Protein AF-A0A7Y2I5X1-F1 (afdb_monomer_lite)

Structure (mmCIF, N/CA/C/O backbone):
data_AF-A0A7Y2I5X1-F1
#
_entry.id   AF-A0A7Y2I5X1-F1
#
loop_
_atom_site.group_PDB
_atom_site.id
_atom_site.type_symbol
_atom_site.label_atom_id
_atom_site.label_alt_id
_atom_site.label_comp_id
_atom_site.label_asym_id
_atom_site.label_entity_id
_atom_site.label_seq_id
_atom_site.pdbx_PDB_ins_code
_atom_site.Cartn_x
_atom_site.Cartn_y
_atom_site.Cartn_z
_atom_site.occupancy
_atom_site.B_iso_or_equiv
_atom_site.auth_seq_id
_atom_site.auth_comp_id
_atom_site.auth_asym_id
_atom_site.auth_atom_id
_atom_site.pdbx_PDB_model_num
ATOM 1 N N . GLY A 1 1 ? 8.350 1.881 2.355 1.00 86.25 1 GLY A N 1
ATOM 2 C CA . GLY A 1 1 ? 8.752 3.241 1.958 1.00 86.25 1 GLY A CA 1
ATOM 3 C C . GLY A 1 1 ? 10.237 3.362 2.195 1.00 86.25 1 GLY A C 1
ATOM 4 O O . GLY A 1 1 ? 10.867 2.356 2.473 1.00 86.25 1 GLY A O 1
ATOM 5 N N . THR A 1 2 ? 10.824 4.535 2.012 1.00 91.69 2 THR A N 1
ATOM 6 C CA . THR A 1 2 ? 12.279 4.720 2.127 1.00 91.69 2 THR A CA 1
ATOM 7 C C . THR A 1 2 ? 12.584 6.178 2.447 1.00 91.69 2 THR A C 1
ATOM 9 O O . THR A 1 2 ? 11.769 7.048 2.144 1.00 91.69 2 THR A O 1
ATOM 12 N N . ASP A 1 3 ? 13.746 6.458 3.034 1.00 92.38 3 ASP A N 1
ATOM 13 C CA . ASP A 1 3 ? 14.245 7.830 3.192 1.00 92.38 3 ASP A CA 1
ATOM 14 C C . ASP A 1 3 ? 14.737 8.429 1.857 1.00 92.38 3 ASP A C 1
ATOM 16 O O . ASP A 1 3 ? 14.947 9.637 1.760 1.00 92.38 3 ASP A O 1
ATOM 20 N N . HIS A 1 4 ? 14.901 7.610 0.810 1.00 95.19 4 HIS A N 1
ATOM 21 C CA . HIS A 1 4 ? 15.308 8.086 -0.510 1.00 95.19 4 HIS A CA 1
ATOM 22 C C . HIS A 1 4 ? 14.251 9.037 -1.120 1.00 95.19 4 HIS A C 1
ATOM 24 O O . HIS A 1 4 ? 13.048 8.777 -0.994 1.00 95.19 4 HIS A O 1
ATOM 30 N N . PRO A 1 5 ? 14.652 10.096 -1.856 1.00 93.44 5 PRO A N 1
ATOM 31 C CA . PRO A 1 5 ? 13.720 11.052 -2.470 1.00 93.44 5 PRO A CA 1
ATOM 32 C C . PRO A 1 5 ? 12.642 10.437 -3.376 1.00 93.44 5 PRO A C 1
ATOM 34 O O . PRO A 1 5 ? 11.564 11.010 -3.523 1.00 93.44 5 PRO A O 1
ATOM 37 N N . CYS A 1 6 ? 12.879 9.239 -3.925 1.00 92.75 6 CYS A N 1
ATOM 38 C CA . CYS A 1 6 ? 11.875 8.490 -4.695 1.00 92.75 6 CYS A CA 1
ATOM 39 C C . CYS A 1 6 ? 10.606 8.152 -3.894 1.00 92.75 6 CYS A C 1
ATOM 41 O O . CYS A 1 6 ? 9.588 7.805 -4.483 1.00 92.75 6 CYS A O 1
ATOM 43 N N . ARG A 1 7 ? 10.609 8.315 -2.563 1.00 91.50 7 ARG A N 1
ATOM 44 C CA . ARG A 1 7 ? 9.393 8.267 -1.741 1.00 91.50 7 ARG A CA 1
ATOM 45 C C . ARG A 1 7 ? 8.304 9.221 -2.250 1.00 91.50 7 ARG A C 1
ATOM 47 O O . ARG A 1 7 ? 7.124 8.920 -2.086 1.00 91.50 7 ARG A O 1
ATOM 54 N N . ALA A 1 8 ? 8.667 10.332 -2.896 1.00 92.38 8 ALA A N 1
ATOM 55 C CA . ALA A 1 8 ? 7.702 11.256 -3.493 1.00 92.38 8 ALA A CA 1
ATOM 56 C C . ALA A 1 8 ? 6.772 10.583 -4.525 1.00 92.38 8 ALA A C 1
ATOM 58 O O . ALA A 1 8 ? 5.639 11.036 -4.698 1.00 92.38 8 ALA A O 1
ATOM 59 N N . SER A 1 9 ? 7.197 9.474 -5.146 1.00 94.19 9 SER A N 1
ATOM 60 C CA . SER A 1 9 ? 6.385 8.724 -6.107 1.00 94.19 9 SER A CA 1
ATOM 61 C C . SER A 1 9 ? 5.042 8.271 -5.528 1.00 94.19 9 SER A C 1
ATOM 63 O O . SER A 1 9 ? 4.050 8.301 -6.247 1.00 94.19 9 SER A O 1
ATOM 65 N N . TYR A 1 10 ? 4.957 7.931 -4.234 1.00 94.38 10 TYR A N 1
ATOM 66 C CA . TYR A 1 10 ? 3.688 7.523 -3.609 1.00 94.38 10 TYR A CA 1
ATOM 67 C C . TYR A 1 10 ? 2.684 8.679 -3.510 1.00 94.38 10 TYR A C 1
ATOM 69 O O . TYR A 1 10 ? 1.500 8.499 -3.781 1.00 94.38 10 TYR A O 1
ATOM 77 N N . SER A 1 11 ? 3.149 9.882 -3.164 1.00 92.69 11 SER A N 1
ATOM 78 C CA . SER A 1 11 ? 2.294 11.075 -3.111 1.00 92.69 11 SER A CA 1
ATOM 79 C C . SER A 1 11 ? 1.831 11.506 -4.503 1.00 92.69 11 SER A C 1
ATOM 81 O O . SER A 1 11 ? 0.678 11.897 -4.670 1.00 92.69 11 SER A O 1
ATOM 83 N N . ILE A 1 12 ? 2.712 11.406 -5.504 1.00 95.00 12 ILE A N 1
ATOM 84 C CA . ILE A 1 12 ? 2.368 11.683 -6.905 1.00 95.00 12 ILE A CA 1
ATOM 85 C C . ILE A 1 12 ? 1.335 10.667 -7.402 1.00 95.00 12 ILE A C 1
ATOM 87 O O . ILE A 1 12 ? 0.322 11.065 -7.971 1.00 95.00 12 ILE A O 1
ATOM 91 N N . LEU A 1 13 ? 1.545 9.377 -7.129 1.00 95.06 13 LEU A N 1
ATOM 92 C CA . LEU A 1 13 ? 0.610 8.319 -7.504 1.00 95.06 13 LEU A CA 1
ATOM 93 C C . LEU A 1 13 ? -0.770 8.531 -6.872 1.00 95.06 13 LEU A C 1
ATOM 95 O O . LEU A 1 13 ? -1.771 8.457 -7.577 1.00 95.06 13 LEU A O 1
ATOM 99 N N . GLN A 1 14 ? -0.835 8.871 -5.580 1.00 95.31 14 GLN A N 1
ATOM 100 C CA . GLN A 1 14 ? -2.105 9.193 -4.926 1.00 95.31 14 GLN A CA 1
ATOM 101 C C . GLN A 1 14 ? -2.831 10.340 -5.629 1.00 95.31 14 GLN A C 1
ATOM 103 O O . GLN A 1 14 ? -4.031 10.244 -5.859 1.00 95.31 14 GLN A O 1
ATOM 108 N N . LYS A 1 15 ? -2.111 11.408 -5.994 1.00 96.19 15 LYS A N 1
ATOM 109 C CA . LYS A 1 15 ? -2.700 12.545 -6.706 1.00 96.19 15 LYS A CA 1
ATOM 110 C C . LYS A 1 15 ? -3.284 12.121 -8.059 1.00 96.19 15 LYS A C 1
ATOM 112 O O . LYS A 1 15 ? -4.423 12.469 -8.346 1.00 96.19 15 LYS A O 1
ATOM 117 N N . ILE A 1 16 ? -2.540 11.343 -8.847 1.00 97.19 16 ILE A N 1
ATOM 118 C CA . ILE A 1 16 ? -3.011 10.826 -10.144 1.00 97.19 16 ILE A CA 1
ATOM 119 C C . ILE A 1 16 ? -4.277 9.982 -9.955 1.00 97.19 16 ILE A C 1
ATOM 121 O O . ILE A 1 16 ? -5.269 10.172 -10.655 1.00 97.19 16 ILE A O 1
ATOM 125 N N . VAL A 1 17 ? -4.276 9.082 -8.969 1.00 96.38 17 VAL A N 1
ATOM 126 C CA . VAL A 1 17 ? -5.437 8.238 -8.666 1.00 96.38 17 VAL A CA 1
ATOM 127 C C . VAL A 1 17 ? -6.629 9.072 -8.196 1.00 96.38 17 VAL A C 1
ATOM 129 O O . VAL A 1 17 ? -7.758 8.790 -8.584 1.00 96.38 17 VAL A O 1
ATOM 132 N N . HIS A 1 18 ? -6.409 10.124 -7.406 1.00 96.50 18 HIS A N 1
ATOM 133 C CA . HIS A 1 18 ? -7.478 11.034 -6.989 1.00 96.50 18 HIS A CA 1
ATOM 134 C C . HIS A 1 18 ? -8.112 11.771 -8.165 1.00 96.50 18 HIS A C 1
ATOM 136 O O . HIS A 1 18 ? -9.329 11.929 -8.182 1.00 96.50 18 HIS A O 1
ATOM 142 N N . GLU A 1 19 ? -7.314 12.184 -9.148 1.00 97.50 19 GLU A N 1
ATOM 143 C CA . GLU A 1 19 ? -7.803 12.848 -10.361 1.00 97.50 19 GLU A CA 1
ATOM 144 C C . GLU A 1 19 ? -8.618 11.903 -11.261 1.00 97.50 19 GLU A C 1
ATOM 146 O O . GLU A 1 19 ? -9.549 12.352 -11.926 1.00 97.50 19 GLU A O 1
ATOM 151 N N . GLN A 1 20 ? -8.300 10.604 -11.274 1.00 96.75 20 GLN A N 1
ATOM 152 C CA . GLN A 1 20 ? -8.941 9.623 -12.161 1.00 96.75 20 GLN A CA 1
ATOM 153 C C . GLN A 1 20 ? -10.100 8.849 -11.519 1.00 96.75 20 GLN A C 1
ATOM 155 O O . GLN A 1 20 ? -11.095 8.562 -12.180 1.00 96.75 20 GLN A O 1
ATOM 160 N N . ILE A 1 21 ? -9.959 8.475 -10.248 1.00 95.44 21 ILE A N 1
ATOM 161 C CA . ILE A 1 21 ? -10.858 7.555 -9.533 1.00 95.44 21 ILE A CA 1
ATOM 162 C C . ILE A 1 21 ? -11.607 8.280 -8.408 1.00 95.44 21 ILE A C 1
ATOM 164 O O . ILE A 1 21 ? -12.758 7.947 -8.116 1.00 95.44 21 ILE A O 1
ATOM 168 N N . GLY A 1 22 ? -10.973 9.280 -7.793 1.00 95.56 22 GLY A N 1
ATOM 169 C CA . GLY A 1 22 ? -11.530 10.083 -6.707 1.00 95.56 22 GLY A CA 1
ATOM 170 C C . GLY A 1 22 ? -10.768 9.958 -5.377 1.00 95.56 22 GLY A C 1
ATOM 171 O O . GLY A 1 22 ? -9.815 9.183 -5.252 1.00 95.56 22 GLY A O 1
ATOM 172 N N . PRO A 1 23 ? -11.176 10.729 -4.350 1.00 95.44 23 PRO A N 1
ATOM 173 C CA . PRO A 1 23 ? -10.433 10.891 -3.097 1.00 95.44 23 PRO A CA 1
ATOM 174 C C . PRO A 1 23 ? -10.511 9.683 -2.146 1.00 95.44 23 PRO A C 1
ATOM 176 O O . PRO A 1 23 ? -9.930 9.717 -1.066 1.00 95.44 23 PRO A O 1
ATOM 179 N N . GLN A 1 24 ? -11.238 8.624 -2.512 1.00 95.50 24 GLN A N 1
ATOM 180 C CA . GLN A 1 24 ? -11.459 7.429 -1.691 1.00 95.50 24 GLN A CA 1
ATOM 181 C C . GLN A 1 24 ? -10.242 6.497 -1.586 1.00 95.50 24 GLN A C 1
ATOM 183 O O . GLN A 1 24 ? -10.290 5.516 -0.845 1.00 95.50 24 GLN A O 1
ATOM 188 N N . VAL A 1 25 ? -9.163 6.768 -2.325 1.00 95.62 25 VAL A N 1
ATOM 189 C CA . VAL A 1 25 ? -7.942 5.952 -2.299 1.00 95.62 25 VAL A CA 1
ATOM 190 C C . VAL A 1 25 ? -6.889 6.608 -1.416 1.00 95.62 25 VAL A C 1
ATOM 192 O O . VAL A 1 25 ? -6.541 7.767 -1.609 1.00 95.62 25 VAL A O 1
ATOM 195 N N . PHE A 1 26 ? -6.334 5.860 -0.469 1.00 94.50 26 PHE A N 1
ATOM 196 C CA . PHE A 1 26 ? -5.318 6.357 0.456 1.00 94.50 26 PHE A CA 1
ATOM 197 C C . PHE A 1 26 ? -4.029 5.562 0.264 1.00 94.50 26 PHE A C 1
ATOM 199 O O . PHE A 1 26 ? -4.026 4.339 0.390 1.00 94.50 26 PHE A O 1
ATOM 206 N N . PHE A 1 27 ? -2.929 6.253 -0.025 1.00 94.31 27 PHE A N 1
ATOM 207 C CA . PHE A 1 27 ? -1.600 5.661 -0.112 1.00 94.31 27 PHE A CA 1
ATOM 208 C C . PHE A 1 27 ? -0.810 5.942 1.156 1.00 94.31 27 PHE A C 1
ATOM 210 O O . PHE A 1 27 ? -0.755 7.058 1.668 1.00 94.31 27 PHE A O 1
ATOM 217 N N . THR A 1 28 ? -0.132 4.909 1.632 1.00 93.81 28 THR A N 1
ATOM 218 C CA . THR A 1 28 ? 0.797 4.997 2.751 1.00 93.81 28 THR A CA 1
ATOM 219 C C . THR A 1 28 ? 1.923 4.001 2.559 1.00 93.81 28 THR A C 1
ATOM 221 O O . THR A 1 28 ? 1.873 3.131 1.688 1.00 93.81 28 THR A O 1
ATOM 224 N N . THR A 1 29 ? 2.966 4.132 3.366 1.00 94.06 29 THR A N 1
ATOM 225 C CA . THR A 1 29 ? 4.110 3.233 3.335 1.00 94.06 29 THR A CA 1
ATOM 226 C C . THR A 1 29 ? 4.395 2.709 4.727 1.00 94.06 29 THR A C 1
ATOM 228 O O . THR A 1 29 ? 4.318 3.456 5.692 1.00 94.06 29 THR A O 1
ATOM 231 N N . ILE A 1 30 ? 4.800 1.444 4.818 1.00 91.62 30 ILE A N 1
ATOM 232 C CA . ILE A 1 30 ? 5.142 0.803 6.096 1.00 91.62 30 ILE A CA 1
ATOM 233 C C . ILE A 1 30 ? 6.331 1.514 6.745 1.00 91.62 30 ILE A C 1
ATOM 235 O O . ILE A 1 30 ? 6.245 2.047 7.845 1.00 91.62 30 ILE A O 1
ATOM 239 N N . GLU A 1 31 ? 7.438 1.589 6.014 1.00 90.88 31 GLU A N 1
ATOM 240 C CA . GLU A 1 31 ? 8.617 2.329 6.452 1.00 90.88 31 GLU A CA 1
ATOM 241 C C . GLU A 1 31 ? 8.570 3.772 5.960 1.00 90.88 31 GLU A C 1
ATOM 243 O O . GLU A 1 31 ? 8.292 4.007 4.779 1.00 90.88 31 GLU A O 1
ATOM 248 N N . LYS A 1 32 ? 8.905 4.713 6.849 1.00 90.88 32 LYS A N 1
ATOM 249 C CA . LYS A 1 32 ? 9.038 6.153 6.561 1.00 90.88 32 LYS A CA 1
ATOM 250 C C . LYS A 1 32 ? 7.791 6.770 5.905 1.00 90.88 32 LYS A C 1
ATOM 252 O O . LYS A 1 32 ? 7.902 7.379 4.837 1.00 90.88 32 LYS A O 1
ATOM 257 N N . PRO A 1 33 ? 6.598 6.609 6.509 1.00 90.81 33 PRO A N 1
ATOM 258 C CA . PRO A 1 33 ? 5.380 7.196 5.971 1.00 90.81 33 PRO A CA 1
ATOM 259 C C . PRO A 1 33 ? 5.466 8.724 5.912 1.00 90.81 33 PRO A C 1
ATOM 261 O 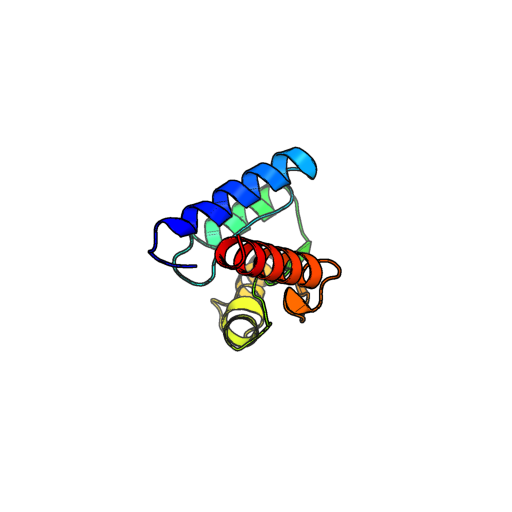O . PRO A 1 33 ? 6.091 9.366 6.754 1.00 90.81 33 PRO A O 1
ATOM 264 N N . ALA A 1 34 ? 4.836 9.309 4.890 1.00 87.81 34 ALA A N 1
ATOM 265 C CA . ALA A 1 34 ? 4.716 10.762 4.766 1.00 87.81 34 ALA A CA 1
ATOM 266 C C . ALA A 1 34 ? 3.793 11.359 5.835 1.00 87.81 34 ALA A C 1
ATOM 268 O O . ALA A 1 34 ? 4.007 12.484 6.277 1.00 87.81 34 ALA A O 1
ATOM 269 N N . GLU A 1 35 ? 2.776 10.594 6.228 1.00 91.62 35 GLU A N 1
ATOM 270 C CA . GLU A 1 35 ? 1.770 10.969 7.210 1.00 91.62 35 GLU A CA 1
ATOM 271 C C . GLU A 1 35 ? 1.657 9.863 8.267 1.00 91.62 35 GLU A C 1
ATOM 273 O O . GLU A 1 35 ? 1.719 8.685 7.908 1.00 91.62 35 GLU A O 1
ATOM 278 N N . PRO A 1 36 ? 1.464 10.199 9.552 1.00 94.44 36 PRO A N 1
ATOM 279 C CA . PRO A 1 36 ? 1.180 9.205 10.584 1.00 94.44 36 PRO A CA 1
ATOM 280 C C . PRO A 1 36 ? -0.080 8.387 10.259 1.00 94.44 36 PRO A C 1
ATOM 282 O O . PRO A 1 36 ? -1.029 8.907 9.660 1.00 94.44 36 PRO A O 1
ATOM 285 N N . SER A 1 37 ? -0.115 7.118 10.671 1.00 95.12 37 SER A N 1
ATOM 286 C CA . SER A 1 37 ? -1.258 6.223 10.431 1.00 95.12 37 SER A CA 1
ATOM 287 C C . SER A 1 37 ? -2.546 6.768 11.049 1.00 95.12 37 SER A C 1
ATOM 289 O O . SER A 1 37 ? -3.603 6.689 10.426 1.00 95.12 37 SER A O 1
ATOM 291 N N . GLU A 1 38 ? -2.461 7.408 12.214 1.00 95.56 38 GLU A N 1
ATOM 292 C CA . GLU A 1 38 ? -3.592 8.013 12.920 1.00 95.56 38 GLU A CA 1
ATOM 293 C C . GLU A 1 38 ? -4.264 9.104 12.082 1.00 95.56 38 GLU A C 1
ATOM 295 O O . GLU A 1 38 ? -5.489 9.224 12.079 1.00 95.56 38 GLU A O 1
ATOM 300 N N . LEU A 1 39 ? -3.478 9.881 11.328 1.00 96.25 39 LEU A N 1
ATOM 301 C CA . LEU A 1 39 ? -4.012 10.928 10.462 1.00 96.25 39 LEU A CA 1
ATOM 302 C C . LEU A 1 39 ? -4.764 10.332 9.267 1.00 96.25 39 LEU A C 1
ATOM 304 O O . LEU A 1 39 ? -5.825 10.832 8.900 1.00 96.25 39 LEU A O 1
ATOM 308 N N . ILE A 1 40 ? -4.245 9.255 8.678 1.00 96.12 40 ILE A N 1
ATOM 309 C CA . ILE A 1 40 ? -4.904 8.559 7.565 1.00 96.12 40 ILE A CA 1
ATOM 310 C C . ILE A 1 40 ? -6.220 7.938 8.039 1.00 96.12 40 ILE A C 1
ATOM 312 O O . ILE A 1 40 ? -7.255 8.129 7.406 1.00 96.12 40 ILE A O 1
ATOM 316 N N . ILE A 1 41 ? -6.207 7.254 9.184 1.00 96.94 41 ILE A N 1
ATOM 317 C CA . ILE A 1 41 ? -7.407 6.631 9.752 1.00 96.94 41 ILE A CA 1
ATOM 318 C C . ILE A 1 41 ? -8.450 7.692 10.115 1.00 96.94 41 ILE A C 1
ATOM 320 O O . ILE A 1 41 ? -9.631 7.521 9.815 1.00 96.94 41 ILE A O 1
ATOM 324 N N . LYS A 1 42 ? -8.018 8.829 10.673 1.00 96.19 42 LYS A N 1
ATOM 325 C CA . LYS A 1 42 ? -8.896 9.975 10.920 1.00 96.19 42 LYS A CA 1
ATOM 326 C C . LYS A 1 42 ? -9.554 10.472 9.628 1.00 96.19 42 LYS A C 1
ATOM 328 O O . LYS A 1 42 ? -10.769 10.638 9.616 1.00 96.19 42 L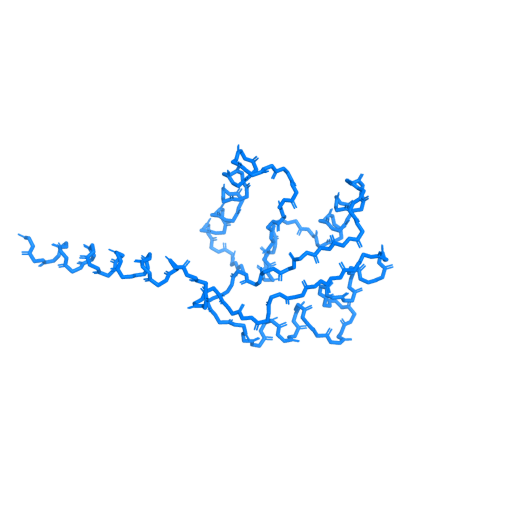YS A O 1
ATOM 333 N N . LYS A 1 43 ? -8.795 10.642 8.537 1.00 96.25 43 LYS A N 1
ATOM 334 C CA . LYS A 1 43 ? -9.345 11.040 7.226 1.00 96.25 43 LYS A CA 1
ATOM 335 C C . LYS A 1 43 ? -10.372 10.030 6.704 1.00 96.25 43 LYS A C 1
ATOM 337 O O . LYS A 1 43 ? -11.425 10.436 6.223 1.00 96.25 43 LYS A O 1
ATOM 342 N N . ILE A 1 44 ? -10.092 8.729 6.825 1.00 96.44 44 ILE A N 1
ATOM 343 C CA . ILE A 1 44 ? -11.021 7.651 6.438 1.00 96.44 44 ILE A CA 1
ATOM 344 C C . ILE A 1 44 ? -12.326 7.763 7.240 1.00 96.44 44 ILE A C 1
ATOM 346 O O . ILE A 1 44 ? -13.414 7.739 6.663 1.00 96.44 44 ILE A O 1
ATOM 350 N N . HIS A 1 45 ? -12.218 7.935 8.559 1.00 94.81 45 HIS A N 1
ATOM 351 C CA . HIS A 1 45 ? -13.363 8.059 9.455 1.00 94.81 45 HIS A CA 1
ATOM 352 C C . HIS A 1 45 ? -14.193 9.326 9.177 1.00 94.81 45 HIS A C 1
ATOM 354 O O . HIS A 1 45 ? -15.419 9.253 9.103 1.00 94.81 45 HIS A O 1
ATOM 360 N N . GLU A 1 46 ? -13.547 10.487 9.019 1.00 95.81 46 GLU A N 1
ATOM 361 C CA . GLU A 1 46 ? -14.201 11.777 8.739 1.00 95.81 46 GLU A CA 1
ATOM 362 C C . GLU A 1 46 ? -14.879 11.808 7.365 1.00 95.81 46 GLU A C 1
ATOM 364 O O . GLU A 1 46 ? -15.922 12.439 7.213 1.00 95.81 46 GLU A O 1
ATOM 369 N N . ALA A 1 47 ? -14.345 11.073 6.386 1.00 95.81 47 ALA A N 1
ATOM 370 C CA . ALA A 1 47 ? -14.991 10.868 5.092 1.00 95.81 47 ALA A CA 1
ATOM 371 C C . ALA A 1 47 ? -16.217 9.931 5.158 1.00 95.81 47 ALA A C 1
ATOM 373 O O . ALA A 1 47 ? -16.911 9.755 4.159 1.00 95.81 47 ALA A O 1
ATOM 374 N N . GLY A 1 48 ? -16.503 9.334 6.321 1.00 96.12 48 GLY A N 1
ATOM 375 C CA . GLY A 1 48 ? -17.663 8.471 6.543 1.00 96.12 48 GLY A CA 1
ATOM 376 C C . GLY A 1 48 ? -17.463 7.013 6.125 1.00 96.12 48 GLY A C 1
ATOM 377 O O . GLY A 1 48 ? -18.422 6.240 6.154 1.00 96.12 48 GLY A O 1
ATOM 378 N N . TYR A 1 49 ? -16.243 6.602 5.768 1.00 97.06 49 TYR A N 1
ATOM 379 C CA . TYR A 1 49 ? -15.964 5.212 5.418 1.00 97.06 49 TYR A CA 1
ATOM 380 C C . TYR A 1 49 ? -15.934 4.329 6.673 1.00 97.06 49 TYR A C 1
ATOM 382 O O . TYR A 1 49 ? -15.328 4.661 7.693 1.00 97.06 49 TYR A O 1
ATOM 390 N N . ARG A 1 50 ? -16.606 3.177 6.588 1.00 96.69 50 ARG A N 1
ATOM 391 C CA . ARG A 1 50 ? -16.680 2.161 7.658 1.00 96.69 50 ARG A CA 1
ATOM 392 C C . ARG A 1 50 ? -16.027 0.841 7.284 1.00 96.69 50 ARG A C 1
ATOM 394 O O . ARG A 1 50 ? -15.839 -0.008 8.145 1.00 96.69 50 ARG A O 1
ATOM 401 N N . LYS A 1 51 ? -15.670 0.689 6.013 1.00 97.69 51 LYS A N 1
ATOM 402 C CA . LYS A 1 51 ? -14.979 -0.471 5.478 1.00 97.69 51 LYS A CA 1
ATOM 403 C C . LYS A 1 51 ? -13.934 -0.006 4.479 1.00 9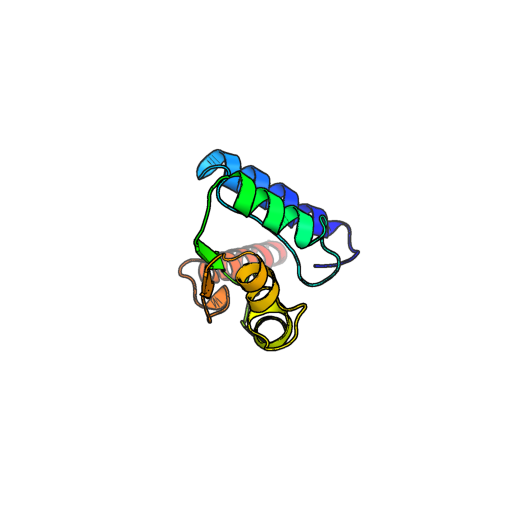7.69 51 LYS A C 1
ATOM 405 O O . LYS A 1 51 ? -14.221 0.865 3.658 1.00 97.69 51 LYS A O 1
ATOM 410 N N . VAL A 1 52 ? -12.741 -0.578 4.557 1.00 97.25 52 VAL A N 1
ATOM 411 C CA . VAL A 1 52 ? -11.647 -0.328 3.620 1.00 97.25 52 VAL A CA 1
ATOM 412 C C . VAL A 1 52 ? -11.184 -1.634 2.997 1.00 97.25 52 VAL A C 1
ATOM 414 O O . VAL A 1 52 ? -11.118 -2.669 3.657 1.00 97.25 52 VAL A O 1
ATOM 417 N N . PHE A 1 53 ? -10.844 -1.569 1.715 1.00 96.69 53 PHE A N 1
ATOM 418 C CA . PHE A 1 53 ? -10.164 -2.650 1.020 1.00 96.69 53 PHE A CA 1
ATOM 419 C C . PHE A 1 53 ? -8.680 -2.299 0.923 1.00 96.69 53 PHE A C 1
ATOM 421 O O . PHE A 1 53 ? -8.309 -1.316 0.281 1.00 96.69 53 PHE A O 1
ATOM 428 N N . CYS A 1 54 ? -7.831 -3.056 1.610 1.00 94.81 54 CYS A N 1
ATOM 429 C CA . CYS A 1 54 ? -6.397 -2.816 1.651 1.00 94.81 54 CYS A CA 1
ATOM 430 C C . CYS A 1 54 ? -5.692 -3.682 0.608 1.00 94.81 54 CYS A C 1
ATOM 432 O O . CYS A 1 54 ? -5.701 -4.911 0.694 1.00 94.81 54 CYS A O 1
ATOM 434 N N . ILE A 1 55 ? -5.047 -3.024 -0.354 1.00 92.94 55 ILE A N 1
ATOM 435 C CA . ILE A 1 55 ? -4.200 -3.664 -1.359 1.00 92.94 55 ILE A CA 1
ATOM 436 C C . ILE A 1 55 ? -2.739 -3.406 -0.977 1.00 92.94 55 ILE A C 1
ATOM 438 O O . ILE A 1 55 ? -2.317 -2.245 -0.947 1.00 92.94 55 ILE A O 1
ATOM 442 N N . PRO A 1 56 ? -1.940 -4.446 -0.685 1.00 91.94 56 PRO A N 1
ATOM 443 C CA . PRO A 1 56 ? -0.520 -4.280 -0.426 1.00 91.94 56 PRO A CA 1
ATOM 444 C C . PRO A 1 56 ? 0.183 -3.792 -1.692 1.00 91.94 56 PRO A C 1
ATOM 446 O O . PRO A 1 56 ? 0.309 -4.526 -2.670 1.00 91.94 56 PRO A O 1
ATOM 449 N N . PHE A 1 57 ? 0.697 -2.564 -1.668 1.00 93.50 57 PHE A N 1
ATOM 450 C CA . PHE A 1 57 ? 1.510 -2.023 -2.760 1.00 93.50 57 PHE A CA 1
ATOM 451 C C . PHE A 1 57 ? 2.964 -2.527 -2.659 1.00 93.50 57 PHE A C 1
ATOM 453 O O . 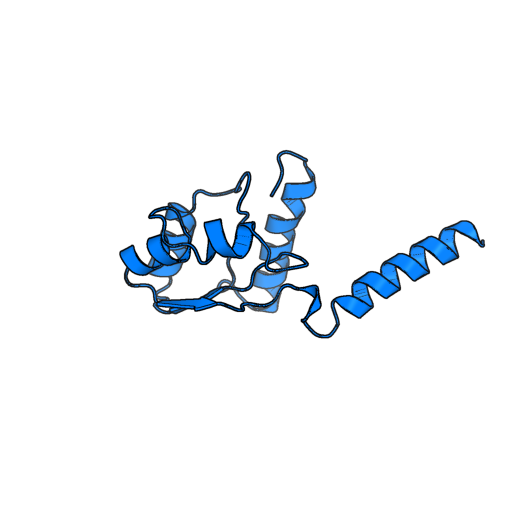PHE A 1 57 ? 3.917 -1.767 -2.491 1.00 93.50 57 PHE A O 1
ATOM 460 N N . LEU A 1 58 ? 3.103 -3.853 -2.672 1.00 92.56 58 LEU A N 1
ATOM 461 C CA . LEU A 1 58 ? 4.340 -4.626 -2.584 1.00 92.56 58 LEU A CA 1
ATOM 462 C C . LEU A 1 58 ? 4.301 -5.687 -3.685 1.00 92.56 58 LEU A C 1
ATOM 464 O O . LEU A 1 58 ? 3.245 -6.268 -3.926 1.00 92.56 58 LEU A O 1
ATOM 468 N N . LEU A 1 59 ? 5.439 -5.990 -4.317 1.00 93.00 59 LEU A N 1
ATOM 469 C CA . LEU A 1 59 ? 5.475 -6.998 -5.387 1.00 93.00 59 LEU A CA 1
ATOM 470 C C . LEU A 1 59 ? 4.958 -8.364 -4.903 1.00 93.00 59 LEU A C 1
ATOM 472 O O . LEU A 1 59 ? 4.164 -9.007 -5.583 1.00 93.00 59 LEU A O 1
ATOM 476 N N . VAL A 1 60 ? 5.353 -8.764 -3.690 1.00 92.44 60 VAL A N 1
ATOM 477 C CA . VAL A 1 60 ? 4.887 -9.977 -3.005 1.00 92.44 60 VAL A CA 1
ATOM 478 C C . VAL A 1 60 ? 4.379 -9.609 -1.609 1.00 92.44 60 VAL A C 1
ATOM 480 O O . VAL A 1 60 ? 4.990 -8.794 -0.914 1.00 92.44 60 VAL A O 1
ATOM 483 N N . ALA A 1 61 ? 3.290 -10.245 -1.170 1.00 90.44 61 ALA A N 1
ATOM 484 C CA . ALA A 1 61 ? 2.743 -10.124 0.182 1.00 90.44 61 ALA A CA 1
ATOM 485 C C . ALA A 1 61 ? 3.586 -10.918 1.207 1.00 90.44 61 ALA A C 1
ATOM 487 O O . ALA A 1 61 ? 3.182 -11.960 1.714 1.00 90.44 61 ALA A O 1
ATOM 488 N N . GLY A 1 62 ? 4.808 -10.444 1.463 1.00 90.50 62 GLY A N 1
ATOM 489 C CA . GLY A 1 62 ? 5.782 -11.092 2.348 1.00 90.50 62 GLY A CA 1
ATOM 490 C C . GLY A 1 62 ? 5.663 -10.700 3.828 1.00 90.50 62 GLY A C 1
ATOM 491 O O . GLY A 1 62 ? 4.597 -10.344 4.324 1.00 90.50 62 GLY A O 1
ATOM 492 N N . MET A 1 63 ? 6.793 -10.720 4.545 1.00 93.00 63 MET A N 1
ATOM 493 C CA . MET A 1 63 ? 6.853 -10.466 5.997 1.00 93.00 63 MET A CA 1
ATOM 494 C C . MET A 1 63 ? 6.190 -9.148 6.413 1.00 93.00 63 MET A C 1
ATOM 496 O O . MET A 1 63 ? 5.464 -9.116 7.402 1.00 93.00 63 MET A O 1
ATOM 500 N N . HIS A 1 64 ? 6.395 -8.084 5.640 1.00 93.12 64 HIS A N 1
ATOM 501 C CA . HIS A 1 64 ? 5.764 -6.790 5.883 1.00 93.12 64 HIS A CA 1
ATOM 502 C C . HIS A 1 64 ? 4.234 -6.851 5.842 1.00 93.12 64 HIS A C 1
ATOM 504 O O . HIS A 1 64 ? 3.563 -6.258 6.683 1.00 93.12 64 HIS A O 1
ATOM 510 N N . PHE A 1 65 ? 3.664 -7.611 4.904 1.00 93.94 65 PHE A N 1
ATOM 511 C CA . PHE A 1 65 ? 2.222 -7.826 4.875 1.00 93.94 65 PHE A CA 1
ATOM 512 C C . PHE A 1 65 ? 1.764 -8.585 6.122 1.00 93.94 65 PHE A C 1
ATOM 514 O O . PHE A 1 65 ? 0.858 -8.133 6.815 1.00 93.94 65 PHE A O 1
ATOM 521 N N . LEU A 1 66 ? 2.427 -9.695 6.453 1.00 93.88 66 LEU A N 1
ATOM 522 C CA . LEU A 1 66 ? 2.046 -10.540 7.587 1.00 93.88 66 LEU A CA 1
ATOM 523 C C . LEU A 1 66 ? 2.166 -9.830 8.939 1.00 93.88 66 LEU A C 1
ATOM 525 O O . LEU A 1 66 ? 1.332 -10.046 9.810 1.00 93.88 66 LEU A O 1
ATOM 529 N N . LYS A 1 67 ? 3.188 -8.991 9.120 1.00 94.38 67 LYS A N 1
ATOM 530 C CA . LYS A 1 67 ? 3.480 -8.333 10.396 1.00 94.38 67 LYS A CA 1
ATOM 531 C C . LYS A 1 67 ? 2.806 -6.972 10.525 1.00 94.38 67 LYS A C 1
ATOM 533 O O . LYS A 1 67 ? 2.138 -6.713 11.522 1.00 94.38 67 LYS A O 1
ATOM 538 N N . ASP A 1 68 ? 3.000 -6.101 9.539 1.00 95.31 68 ASP A N 1
ATOM 539 C CA . ASP A 1 68 ? 2.679 -4.678 9.672 1.00 95.31 68 ASP A CA 1
ATOM 540 C C . ASP A 1 68 ? 1.258 -4.363 9.177 1.00 95.31 68 ASP A C 1
ATOM 542 O O . ASP A 1 68 ? 0.628 -3.419 9.651 1.00 95.31 68 ASP A O 1
ATOM 546 N N . ILE A 1 69 ? 0.717 -5.169 8.255 1.00 94.88 69 ILE A N 1
ATOM 547 C CA . ILE A 1 69 ? -0.643 -4.986 7.720 1.00 94.88 69 ILE A CA 1
ATOM 548 C C . ILE A 1 69 ? -1.630 -5.938 8.406 1.00 94.88 69 ILE A C 1
ATOM 550 O O . ILE A 1 69 ? -2.616 -5.506 8.999 1.00 94.88 69 ILE A O 1
ATOM 554 N N . ASN A 1 70 ? -1.337 -7.235 8.341 1.00 95.69 70 ASN A N 1
ATOM 555 C CA . ASN A 1 70 ? -2.208 -8.345 8.721 1.00 95.69 70 ASN A CA 1
ATOM 556 C C . ASN A 1 70 ? -1.910 -8.905 10.129 1.00 95.69 70 ASN A C 1
ATOM 558 O O . ASN A 1 70 ? -2.515 -9.897 10.533 1.00 95.69 70 ASN A O 1
ATOM 562 N N . GLY A 1 71 ? -0.953 -8.316 10.849 1.00 94.69 71 GLY A N 1
ATOM 563 C CA . GLY A 1 71 ? -0.432 -8.887 12.089 1.00 94.69 71 GLY A CA 1
ATOM 564 C C . GLY A 1 71 ? -1.333 -8.679 13.304 1.00 94.69 71 GLY A C 1
ATOM 565 O O . GLY A 1 71 ? -2.215 -7.820 13.312 1.00 94.69 71 GLY A O 1
ATOM 566 N N . ASP A 1 72 ? -1.046 -9.426 14.368 1.00 93.75 72 ASP A N 1
ATOM 567 C CA . ASP A 1 72 ? -1.813 -9.397 15.622 1.00 93.75 72 ASP A CA 1
ATOM 568 C C . ASP A 1 72 ? -1.342 -8.317 16.614 1.00 93.75 72 ASP A C 1
ATOM 570 O O . ASP A 1 72 ? -1.961 -8.109 17.656 1.00 93.75 72 ASP A O 1
ATOM 574 N N . HIS A 1 73 ? -0.257 -7.599 16.310 1.00 93.75 73 HIS A N 1
ATOM 575 C CA . HIS A 1 73 ? 0.250 -6.517 17.160 1.00 93.75 73 HIS A CA 1
ATOM 576 C C . HIS A 1 73 ? -0.622 -5.263 17.067 1.00 93.75 73 HIS A C 1
ATOM 578 O O . HIS A 1 73 ? -1.170 -4.966 16.010 1.00 93.75 73 HIS A O 1
ATOM 584 N N . GLN A 1 74 ? -0.704 -4.482 18.147 1.00 93.88 74 GLN A N 1
ATOM 585 C CA . GLN A 1 74 ? -1.563 -3.292 18.213 1.00 93.88 74 GLN A CA 1
ATOM 586 C C . GLN A 1 74 ? -1.271 -2.268 17.104 1.00 93.88 74 GLN A C 1
ATOM 588 O O . GLN A 1 74 ? -2.183 -1.653 16.567 1.00 93.88 74 GLN A O 1
ATOM 593 N N . SER A 1 75 ? -0.002 -2.130 16.717 1.00 93.44 75 SER A N 1
ATOM 594 C CA . SER A 1 75 ? 0.428 -1.204 15.669 1.00 93.44 75 SER A CA 1
ATOM 595 C C . SER A 1 75 ? 0.221 -1.723 14.240 1.00 93.44 75 SER A C 1
ATOM 597 O O . SER A 1 75 ? 0.665 -1.064 13.303 1.00 93.44 75 SER A O 1
ATOM 599 N N . SER A 1 76 ? -0.380 -2.903 14.041 1.00 95.94 76 SER A N 1
ATOM 600 C CA . SER A 1 76 ? -0.713 -3.383 12.697 1.00 95.94 76 SER A CA 1
ATOM 601 C C . SER A 1 76 ? -1.882 -2.588 12.117 1.00 95.94 76 SER A C 1
ATOM 603 O O . SER A 1 76 ? -2.796 -2.193 12.844 1.00 95.94 76 SER A O 1
ATOM 605 N N . TRP A 1 77 ? -1.904 -2.384 10.798 1.00 96.44 77 TRP A N 1
ATOM 606 C CA . TRP A 1 77 ? -3.007 -1.661 10.148 1.00 96.44 77 TRP A CA 1
ATOM 607 C C . TRP A 1 77 ? -4.368 -2.282 10.437 1.00 96.44 77 TRP A C 1
ATOM 609 O O . TRP A 1 77 ? -5.331 -1.552 10.676 1.00 96.44 77 TRP A O 1
ATOM 619 N N . ARG A 1 78 ? -4.445 -3.619 10.470 1.00 95.94 78 ARG A N 1
ATOM 620 C CA . ARG A 1 78 ? -5.673 -4.318 10.842 1.00 95.94 78 ARG A CA 1
ATOM 621 C C . ARG A 1 78 ? -6.188 -3.874 12.207 1.00 95.94 78 ARG A C 1
ATOM 623 O O . ARG A 1 78 ? -7.373 -3.572 12.334 1.00 95.94 78 ARG A O 1
ATOM 630 N N . ASN A 1 79 ? -5.324 -3.860 13.216 1.00 96.56 79 ASN A N 1
ATOM 631 C CA . ASN A 1 79 ? -5.739 -3.532 14.573 1.00 96.56 79 ASN A CA 1
ATOM 632 C C . ASN A 1 79 ? -6.028 -2.041 14.733 1.00 96.56 79 ASN A C 1
ATOM 634 O O . ASN A 1 79 ? -7.066 -1.701 15.293 1.00 96.56 79 ASN A O 1
ATOM 638 N N . LEU A 1 80 ? -5.206 -1.168 14.147 1.00 96.88 80 LEU A N 1
ATOM 639 C CA . LEU A 1 80 ? -5.428 0.279 14.177 1.00 96.88 80 LEU A CA 1
ATOM 640 C C . LEU A 1 80 ? -6.786 0.681 13.569 1.00 96.88 80 LEU A C 1
ATOM 642 O O . LEU A 1 80 ? -7.501 1.509 14.131 1.00 96.88 80 LEU A O 1
ATOM 646 N N . LEU A 1 81 ? -7.177 0.084 12.437 1.00 96.69 81 LEU A N 1
ATOM 647 C CA . LEU A 1 81 ? -8.483 0.346 11.814 1.00 96.69 81 LEU A CA 1
ATOM 648 C C . LEU A 1 81 ? -9.636 -0.248 12.631 1.00 96.69 81 LEU A C 1
ATOM 650 O O . LEU A 1 81 ? -10.654 0.415 12.840 1.00 96.69 81 LEU A O 1
ATOM 654 N N . LYS A 1 82 ? -9.456 -1.465 13.157 1.00 95.69 82 LYS A N 1
ATOM 655 C CA . LYS A 1 82 ? -10.452 -2.138 14.000 1.00 95.69 82 LYS A CA 1
ATOM 656 C C . LYS A 1 82 ? -10.744 -1.365 15.288 1.00 95.69 82 LYS A C 1
ATOM 658 O O . LYS A 1 82 ? -11.905 -1.278 15.681 1.00 95.69 82 LYS A O 1
ATOM 663 N N . GLU A 1 83 ? -9.728 -0.780 15.924 1.00 95.75 83 GLU A N 1
ATOM 664 C CA . GLU A 1 83 ? -9.885 0.089 17.102 1.00 95.75 83 GLU A CA 1
ATOM 665 C C . GLU A 1 83 ? -10.784 1.301 16.812 1.00 95.75 83 GLU A C 1
ATOM 667 O O . GLU A 1 83 ? -11.528 1.743 17.684 1.00 95.75 83 GLU A O 1
ATOM 672 N N . GLN A 1 84 ? -10.775 1.792 15.571 1.00 95.69 84 GLN A N 1
ATOM 673 C CA . GLN A 1 84 ? -11.632 2.884 15.101 1.00 95.69 84 GLN A CA 1
ATOM 674 C C . GLN A 1 84 ? -12.957 2.398 14.490 1.00 95.69 84 GLN A C 1
ATOM 676 O O . GLN A 1 84 ? -13.651 3.170 13.830 1.00 95.69 84 GLN A O 1
ATOM 681 N N . GLN A 1 85 ? -13.322 1.129 14.710 1.00 96.38 85 GLN A N 1
ATOM 682 C CA . GLN A 1 85 ? -14.540 0.500 14.183 1.00 96.38 85 GLN A CA 1
ATOM 683 C C . GLN A 1 85 ? -14.640 0.558 12.649 1.00 96.38 85 GLN A C 1
ATOM 685 O O . GLN A 1 85 ? -15.735 0.622 12.088 1.00 96.38 85 GLN A O 1
ATOM 690 N N . ILE A 1 86 ? -13.492 0.535 11.969 1.00 97.69 86 ILE A N 1
ATOM 691 C CA . ILE A 1 86 ? -13.403 0.440 10.514 1.00 97.69 86 ILE A CA 1
ATOM 692 C C . ILE A 1 86 ? -13.034 -1.000 10.160 1.00 97.69 86 ILE A C 1
ATOM 694 O O . ILE A 1 86 ? -11.994 -1.516 10.570 1.00 97.69 86 ILE A O 1
ATOM 698 N N . GLU A 1 87 ? -13.899 -1.658 9.397 1.00 97.38 87 GLU A N 1
ATOM 699 C CA . GLU A 1 87 ? -13.650 -2.994 8.869 1.00 97.38 87 GLU A CA 1
ATOM 700 C C . GLU A 1 87 ? -12.562 -2.945 7.791 1.00 97.38 87 GLU A C 1
ATOM 702 O O . GLU A 1 87 ? -12.502 -2.012 6.988 1.00 97.38 87 GLU A O 1
ATOM 707 N N . ILE A 1 88 ? -11.705 -3.960 7.759 1.00 96.06 88 ILE A N 1
ATOM 708 C CA . ILE A 1 88 ? -10.642 -4.093 6.768 1.00 96.06 88 ILE A CA 1
ATOM 709 C C . ILE A 1 88 ? -10.746 -5.444 6.072 1.00 96.06 88 ILE A C 1
ATOM 711 O O . ILE A 1 88 ? -10.595 -6.493 6.699 1.00 96.06 88 ILE A O 1
ATOM 715 N N . ASP A 1 89 ? -10.921 -5.390 4.759 1.00 96.75 89 ASP A N 1
ATOM 716 C CA . ASP A 1 89 ? -10.704 -6.527 3.876 1.00 96.75 89 ASP A CA 1
ATOM 717 C C . ASP A 1 89 ? -9.302 -6.417 3.279 1.00 96.75 89 ASP A C 1
ATOM 719 O O . ASP A 1 89 ? -8.868 -5.336 2.875 1.00 96.75 89 ASP A O 1
ATOM 723 N N . LEU A 1 90 ? -8.580 -7.533 3.231 1.00 93.44 90 LEU A N 1
ATOM 724 C CA . LEU A 1 90 ? -7.216 -7.579 2.713 1.00 93.44 90 LEU A CA 1
ATOM 725 C C . LEU A 1 90 ? -7.194 -8.269 1.354 1.00 93.44 90 LEU A C 1
ATOM 727 O O . LEU A 1 90 ? -7.719 -9.371 1.209 1.00 93.44 90 LEU A O 1
ATOM 731 N N . HIS A 1 91 ? -6.505 -7.662 0.393 1.00 91.38 91 HIS A N 1
ATOM 732 C CA . HIS A 1 91 ? -5.968 -8.401 -0.738 1.00 91.38 91 HIS A CA 1
ATOM 733 C C . HIS A 1 91 ? -4.690 -9.104 -0.273 1.00 91.38 91 HIS A C 1
ATOM 735 O O . HIS A 1 91 ? -3.682 -8.461 0.004 1.00 91.38 91 HIS A O 1
ATOM 741 N N . ASP A 1 92 ? -4.737 -10.421 -0.121 1.00 85.88 92 ASP A N 1
ATOM 742 C CA . ASP A 1 92 ? -3.653 -11.222 0.457 1.00 85.88 92 ASP A CA 1
ATOM 743 C C . ASP A 1 92 ? -2.553 -11.606 -0.544 1.00 85.88 92 ASP A C 1
ATOM 745 O O . ASP A 1 92 ? -1.577 -12.265 -0.181 1.00 85.88 92 ASP A O 1
ATOM 749 N N . ARG A 1 93 ? -2.669 -11.150 -1.795 1.00 88.38 93 ARG A N 1
ATOM 750 C CA . ARG A 1 93 ? -1.651 -11.314 -2.836 1.00 88.38 93 ARG A CA 1
ATOM 751 C C . ARG A 1 93 ? -0.905 -10.001 -3.083 1.00 88.38 93 ARG A C 1
ATOM 753 O O . ARG A 1 93 ? -1.425 -8.913 -2.859 1.00 88.38 93 ARG A O 1
ATOM 760 N N . GLY A 1 94 ? 0.354 -10.109 -3.505 1.00 88.88 94 GLY A N 1
ATOM 761 C CA . GLY A 1 94 ? 1.143 -8.944 -3.921 1.00 88.88 94 GLY A CA 1
ATOM 762 C C . GLY A 1 94 ? 0.770 -8.472 -5.327 1.00 88.88 94 GLY A C 1
ATOM 763 O O . GLY A 1 94 ? 0.067 -9.173 -6.053 1.00 88.88 94 GLY A O 1
ATOM 764 N N . LEU A 1 95 ? 1.300 -7.315 -5.731 1.00 92.81 95 LEU A N 1
ATOM 765 C CA . LEU A 1 95 ? 1.040 -6.715 -7.044 1.00 92.81 95 LEU A CA 1
ATOM 766 C C . LEU A 1 95 ? 1.385 -7.643 -8.215 1.00 92.81 95 LEU A C 1
ATOM 768 O O . LEU A 1 95 ? 0.733 -7.559 -9.243 1.00 92.81 95 LEU A O 1
ATOM 772 N N . ALA A 1 96 ? 2.348 -8.558 -8.059 1.00 91.12 96 ALA A N 1
ATOM 773 C CA . ALA A 1 96 ? 2.708 -9.522 -9.104 1.00 91.12 96 ALA A CA 1
ATOM 774 C C . ALA A 1 96 ? 1.556 -10.457 -9.528 1.00 91.12 96 ALA A C 1
ATOM 776 O O . ALA A 1 96 ? 1.669 -11.131 -10.543 1.00 91.12 96 ALA A O 1
ATOM 777 N N . TYR A 1 97 ? 0.479 -10.540 -8.741 1.00 89.19 97 TYR A N 1
ATOM 778 C CA . TYR A 1 97 ? -0.704 -11.351 -9.045 1.00 89.19 97 TYR A CA 1
ATOM 779 C C . TYR A 1 97 ? -1.862 -10.538 -9.637 1.00 89.19 97 TYR A C 1
ATOM 781 O O . TYR A 1 97 ? -2.953 -11.087 -9.804 1.00 89.19 97 TYR A O 1
ATOM 789 N N . LEU A 1 98 ? -1.665 -9.237 -9.866 1.00 89.31 98 LEU A N 1
ATOM 790 C CA . LEU A 1 98 ? -2.639 -8.376 -10.522 1.00 89.31 98 LEU A CA 1
ATOM 791 C C . LEU A 1 98 ? -2.341 -8.334 -12.019 1.00 89.31 98 LEU A C 1
ATOM 793 O O . LEU A 1 98 ? -1.209 -8.055 -12.416 1.00 89.31 98 LEU A O 1
ATOM 797 N N . ASP A 1 99 ? -3.371 -8.580 -12.823 1.00 90.38 99 ASP A N 1
ATOM 798 C CA . ASP A 1 99 ? -3.272 -8.560 -14.281 1.00 90.38 99 ASP A CA 1
ATOM 799 C C . ASP A 1 99 ? -2.720 -7.207 -14.770 1.00 90.38 99 ASP A C 1
ATOM 801 O O . ASP A 1 99 ? -3.136 -6.143 -14.296 1.00 90.38 99 ASP A O 1
ATOM 805 N N . GLY A 1 100 ? -1.763 -7.253 -15.701 1.00 93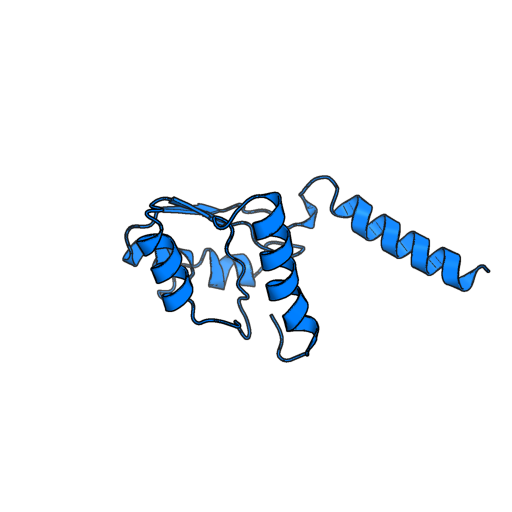.25 100 GLY A N 1
ATOM 806 C CA . GLY A 1 100 ? -1.125 -6.080 -16.305 1.00 93.25 100 GLY A CA 1
ATOM 807 C C . GLY A 1 100 ? 0.078 -5.532 -15.530 1.00 93.25 100 GLY A C 1
ATOM 808 O O . GLY A 1 100 ? 0.830 -4.718 -16.062 1.00 93.25 100 GLY A O 1
ATOM 809 N N . VAL A 1 101 ? 0.321 -5.965 -14.285 1.00 94.44 101 VAL A N 1
ATOM 810 C CA . VAL A 1 101 ? 1.549 -5.575 -13.563 1.00 94.44 101 VAL A CA 1
ATOM 811 C C . VAL A 1 101 ? 2.776 -6.244 -14.175 1.00 94.44 101 VAL A C 1
ATOM 813 O O . VAL A 1 101 ? 3.825 -5.615 -14.294 1.00 94.44 101 VAL A O 1
ATOM 816 N N . ASP A 1 102 ? 2.650 -7.508 -14.561 1.00 93.69 102 ASP A N 1
ATOM 817 C CA . ASP A 1 102 ? 3.671 -8.259 -15.283 1.00 93.69 102 ASP A CA 1
ATOM 818 C C . ASP A 1 102 ? 4.025 -7.603 -16.622 1.00 93.69 102 ASP A C 1
ATOM 820 O O . ASP A 1 102 ? 5.209 -7.422 -16.901 1.00 93.69 102 ASP A O 1
ATOM 824 N N . GLU A 1 103 ? 3.022 -7.150 -17.377 1.00 96.31 103 GLU A N 1
ATOM 825 C CA . GLU A 1 103 ? 3.213 -6.407 -18.629 1.00 96.31 103 GLU A CA 1
ATOM 826 C C . GLU A 1 103 ? 4.074 -5.153 -18.416 1.00 96.31 103 GLU A C 1
ATOM 828 O O . GLU A 1 103 ? 5.053 -4.959 -19.129 1.00 96.31 103 GLU A O 1
ATOM 833 N N . ILE A 1 104 ? 3.816 -4.366 -17.363 1.00 96.81 104 ILE A N 1
ATOM 834 C CA . ILE A 1 104 ? 4.633 -3.183 -17.029 1.00 96.81 104 ILE A CA 1
ATOM 835 C C . ILE A 1 104 ? 6.105 -3.562 -16.784 1.00 96.81 104 ILE A C 1
ATOM 837 O O . ILE A 1 104 ? 7.017 -2.828 -17.171 1.00 96.81 104 ILE A O 1
ATOM 841 N N . PHE A 1 105 ? 6.371 -4.687 -16.112 1.00 96.38 105 PHE A N 1
ATOM 842 C CA . PHE A 1 105 ? 7.747 -5.146 -15.901 1.00 96.38 105 PHE A CA 1
ATOM 843 C C . PHE A 1 105 ? 8.394 -5.628 -17.202 1.00 96.38 105 PHE A C 1
ATOM 845 O O . PHE A 1 105 ? 9.558 -5.299 -17.439 1.00 96.38 105 PHE A O 1
ATOM 852 N N . CYS A 1 106 ? 7.660 -6.365 -18.038 1.00 96.81 106 CYS A N 1
ATOM 853 C CA . CYS A 1 106 ? 8.118 -6.789 -19.359 1.00 96.81 106 CYS A CA 1
ATOM 854 C C . CYS A 1 106 ? 8.457 -5.586 -20.247 1.00 96.81 106 CYS A C 1
ATOM 856 O O . CYS A 1 106 ? 9.568 -5.528 -20.767 1.00 96.81 106 CYS A O 1
ATOM 858 N N . ASP A 1 107 ? 7.589 -4.576 -20.308 1.00 97.88 107 ASP A N 1
ATOM 859 C CA . ASP A 1 107 ? 7.811 -3.350 -21.080 1.00 97.88 107 ASP A CA 1
ATOM 860 C C . ASP A 1 107 ? 9.089 -2.618 -20.646 1.00 97.88 107 ASP A C 1
ATOM 862 O O . ASP A 1 107 ? 9.868 -2.143 -21.476 1.00 97.88 107 ASP A O 1
ATOM 866 N N . HIS A 1 108 ? 9.355 -2.542 -19.337 1.00 97.69 108 HIS A N 1
ATOM 867 C CA . HIS A 1 108 ? 10.594 -1.949 -18.830 1.00 97.69 108 HIS A CA 1
ATOM 868 C C . HIS A 1 108 ? 11.841 -2.766 -19.200 1.00 97.69 108 HIS A C 1
ATOM 870 O O . HIS A 1 108 ? 12.888 -2.181 -19.492 1.00 97.69 108 HIS A O 1
ATOM 876 N N . ILE A 1 109 ? 11.750 -4.100 -19.177 1.00 97.62 109 ILE A N 1
ATOM 877 C CA . ILE A 1 109 ? 12.844 -4.993 -19.583 1.00 97.62 109 ILE A CA 1
ATOM 878 C C . ILE A 1 109 ? 13.128 -4.825 -21.077 1.00 97.62 109 ILE A C 1
ATOM 880 O O . ILE A 1 109 ? 14.286 -4.638 -21.456 1.00 97.62 109 ILE A O 1
ATOM 884 N N . ASP A 1 110 ? 12.088 -4.816 -21.907 1.00 97.62 110 ASP A N 1
ATOM 885 C CA . ASP A 1 110 ? 12.202 -4.633 -23.352 1.00 97.62 110 ASP A CA 1
ATOM 886 C C . ASP A 1 110 ? 12.779 -3.255 -23.691 1.00 97.62 110 ASP A C 1
ATOM 888 O O . ASP A 1 110 ? 13.701 -3.145 -24.502 1.00 97.62 110 ASP A O 1
ATOM 892 N N . ALA A 1 111 ? 12.324 -2.194 -23.019 1.00 97.50 111 ALA A N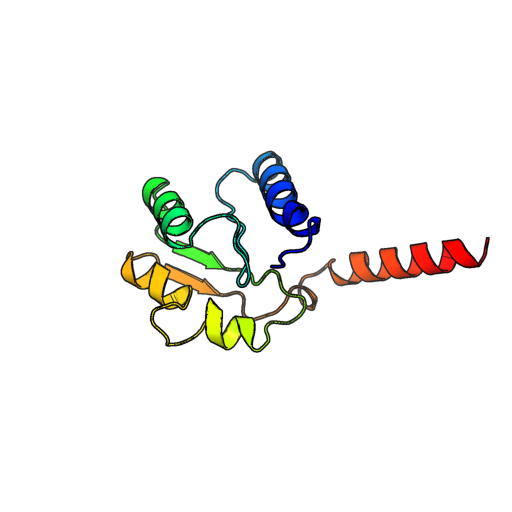 1
ATOM 893 C CA . ALA A 1 111 ? 12.888 -0.855 -23.174 1.00 97.50 111 ALA A CA 1
ATOM 894 C C . ALA A 1 111 ? 14.386 -0.809 -22.821 1.00 97.50 111 ALA A C 1
ATOM 896 O O . ALA A 1 111 ? 15.178 -0.205 -23.550 1.00 97.50 111 ALA A O 1
ATOM 897 N N . ALA A 1 112 ? 14.796 -1.474 -21.737 1.00 97.62 112 ALA A N 1
ATOM 898 C CA . ALA A 1 112 ? 16.200 -1.561 -21.350 1.00 97.62 112 ALA A CA 1
ATOM 899 C C . ALA A 1 112 ? 17.028 -2.360 -22.372 1.00 97.62 112 ALA A C 1
ATOM 901 O O . ALA A 1 112 ? 18.117 -1.923 -22.747 1.00 97.62 112 ALA A O 1
ATOM 902 N N . PHE A 1 113 ? 16.511 -3.485 -22.872 1.00 97.25 113 PHE A N 1
ATOM 903 C CA . PHE A 1 113 ? 17.180 -4.305 -23.885 1.00 97.25 113 PHE A CA 1
ATOM 904 C C . PHE A 1 113 ? 17.358 -3.554 -25.213 1.00 97.25 113 PHE A C 1
ATOM 906 O O . PHE A 1 113 ? 18.441 -3.560 -25.806 1.00 97.25 113 PHE A O 1
ATOM 913 N N . ASN A 1 114 ? 16.327 -2.831 -25.648 1.00 96.25 114 ASN A N 1
ATOM 914 C CA . ASN A 1 114 ? 16.381 -2.004 -26.851 1.00 96.25 114 ASN A CA 1
ATOM 915 C C . ASN A 1 114 ? 17.387 -0.850 -26.708 1.00 96.25 114 ASN A C 1
ATOM 917 O O . ASN A 1 114 ? 18.064 -0.494 -27.670 1.00 96.25 114 ASN A O 1
ATOM 921 N N . SER A 1 115 ? 17.562 -0.306 -25.498 1.00 94.44 115 SER A N 1
ATOM 922 C CA . SER A 1 115 ? 18.496 0.803 -25.252 1.00 94.44 115 SER A CA 1
ATOM 923 C C . SER A 1 115 ? 19.978 0.446 -25.435 1.00 94.44 115 SER A C 1
ATOM 925 O O . SER A 1 115 ? 20.790 1.343 -25.643 1.00 94.44 115 SER A O 1
ATOM 927 N N . ILE A 1 116 ? 20.335 -0.843 -25.366 1.00 93.56 116 ILE A N 1
ATOM 928 C CA . ILE A 1 116 ? 21.723 -1.328 -25.499 1.00 93.56 116 ILE A CA 1
ATOM 929 C C . ILE A 1 116 ? 22.011 -2.022 -26.836 1.00 93.56 116 ILE A C 1
ATOM 931 O O . ILE A 1 116 ? 23.157 -2.367 -27.112 1.00 93.56 116 ILE A O 1
ATOM 935 N N . THR A 1 117 ? 20.979 -2.275 -27.641 1.00 82.50 117 THR A N 1
ATOM 936 C CA . THR A 1 117 ? 21.089 -2.915 -28.963 1.00 82.50 117 THR A CA 1
ATOM 937 C C . THR A 1 117 ? 20.963 -1.920 -30.120 1.00 82.50 117 THR A C 1
ATOM 939 O O . THR A 1 117 ? 21.046 -2.326 -31.280 1.00 82.50 117 THR A O 1
ATOM 942 N N . THR A 1 118 ? 20.811 -0.630 -29.799 1.00 56.81 118 THR A N 1
ATOM 943 C CA . THR A 1 118 ? 20.844 0.506 -30.735 1.00 56.81 118 THR A CA 1
ATOM 944 C C . THR A 1 118 ? 22.244 1.110 -30.783 1.00 56.81 118 THR A C 1
ATOM 946 O O . THR A 1 118 ? 22.697 1.454 -31.897 1.00 56.81 118 THR A O 1
#

Sequence (118 aa):
GTDHPCRASYSILQKIVHEQIGPQVFFTTIEKPAEPSELIIKKIHEAGYRKVFCIPFLLVAGMHFLKDINGDHQSSWRNLLKEQQIEIDLHDRGLAYLDGVDEIFCDHIDAAFNSITT

Foldseek 3Di:
DDPDPCVVVQVVVQVVCCVPPRNQDDTFDQPPTPDDPVVVLVVCVVVPAQEDEDAPAAQFCPPCVDPQAVDPDCNHVCNVNVVVNRHYDYPSGYPVPDPCPVVVVVVVVVVVVVVVVD

Radius of gyration: 16.41 Å; chains: 1; bounding box: 39×24×49 Å

pLDDT: mean 94.01, std 4.41, range [56.81, 97.88]

Secondary structure (DSSP, 8-state):
--SSGGGHHHHHHHHHHHHHT-TT-----SSS-SS-HHHHHHHHHHTT--EEEE---SSS--HHIIIIIS-SSTTSHHHHHHHTT-EEEE--S-GGGSTTHHHHHHHHHHHHHHHHH-